Protein AF-A0A945MLS6-F1 (afdb_monomer)

pLDDT: mean 83.52, std 18.0, range [40.84, 98.25]

Radius of gyration: 22.33 Å; Cα contacts (8 Å, |Δi|>4): 215; chains: 1; bounding box: 78×29×57 Å

Nearest PDB structures (foldseek):
  5tz6-assembly1_B  TM=4.891E-01  e=5.215E-01  Moorena producens 3L
  5tz6-assembly1_A  TM=4.825E-01  e=8.038E-01  Moorena producens 3L
  3kg8-assembly1_A  TM=3.748E-01  e=3.829E-01  Lyngbya majuscula
  6yjz-assembly2_C  TM=5.370E-01  e=9.095E-01  Mus musculus
  3kg8-assembly1_B  TM=3.773E-01  e=1.491E+00  Lyngbya majuscula

Sequence (131 aa):
MFKAAWPLLIVALSTAPRCADATGTIDRSRAGERLLQHEVGMMEEWVYPYATVEAYWLPVVNVSAMGRAFGVRPSAIRQFRWGRSLAPRGHFLARTFWYTIWHQSEGNSTLMRRTTLRVGVDGRVIEKFEW

Foldseek 3Di:
DDDDDDDDDPPPPPPDPPPPPPQFDKDCVQFFPFQDVVLVCLLPVPADAFDKDFLVVHDLSNLVSVCVLVVHDSVFWTIKHKHQDPDDPPDPSHQKMKIKTWGADPVGRVDIKIKMFIAHPRRGTHIIGID

Mean predicted aligned error: 10.48 Å

Solvent-accessible surface area (backbone atoms only — not comparable to full-atom values): 7657 Å² total; per-residue (Å²): 137,87,83,85,86,77,86,84,81,79,80,79,79,77,78,68,81,75,82,73,75,77,75,45,58,76,42,58,90,56,44,71,44,68,53,56,65,70,40,54,48,45,56,45,73,87,47,60,75,70,42,78,43,56,40,89,80,48,58,69,69,30,43,44,32,46,15,63,74,70,74,43,65,42,88,38,47,47,33,38,33,36,36,71,47,84,51,56,88,90,43,92,54,36,70,21,37,38,40,36,39,32,26,44,37,93,92,38,78,85,44,73,34,38,41,34,40,32,26,42,83,84,31,28,28,60,39,33,34,43,86

Secondary structure (DSSP, 8-state):
------------------------EEE-TTTT-B--HHHHHHHHHTS-TT--EEGGGS-HHHHHHHHHHHTS-GGGEEEEEEEE--PPTTSTTTT-EEEEEEEEETTEEEEEEEEEEEE-TTSBEEEEEE-

Structure (mmCIF, N/CA/C/O backbone):
data_AF-A0A945MLS6-F1
#
_entry.id   AF-A0A945MLS6-F1
#
loop_
_atom_site.group_PDB
_atom_site.id
_atom_site.type_symbol
_atom_site.label_atom_id
_atom_site.label_alt_id
_atom_site.label_comp_id
_atom_site.label_asym_id
_atom_site.label_entity_id
_atom_site.label_seq_id
_atom_site.pdbx_PDB_ins_code
_atom_site.Cartn_x
_atom_site.Cartn_y
_atom_site.Cartn_z
_atom_site.occupancy
_atom_site.B_iso_or_equiv
_atom_site.auth_seq_id
_atom_site.auth_comp_id
_atom_site.auth_asym_id
_atom_site.auth_atom_id
_atom_site.pdbx_PDB_model_num
ATOM 1 N N . MET A 1 1 ? 64.030 -10.089 42.874 1.00 43.69 1 MET A N 1
ATOM 2 C CA . MET A 1 1 ? 63.434 -9.153 41.892 1.00 43.69 1 MET A CA 1
ATOM 3 C C . MET A 1 1 ? 62.085 -9.708 41.461 1.00 43.69 1 MET A C 1
ATOM 5 O O . MET A 1 1 ? 62.051 -10.734 40.796 1.00 43.69 1 MET A O 1
ATOM 9 N N . PHE A 1 2 ? 60.989 -9.091 41.907 1.00 40.84 2 PHE A N 1
ATOM 10 C CA . PHE A 1 2 ? 59.617 -9.487 41.571 1.00 40.84 2 PHE A CA 1
ATOM 11 C C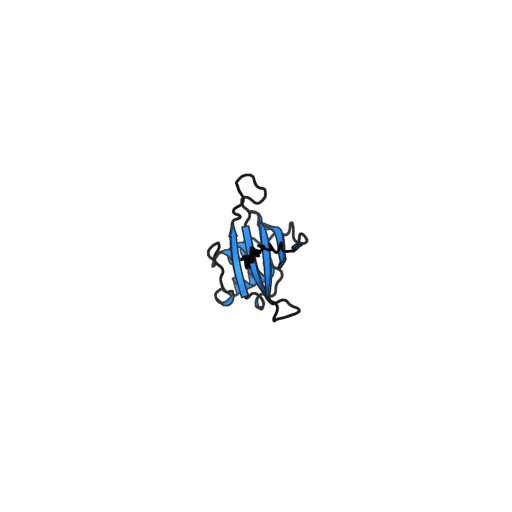 . PHE A 1 2 ? 59.215 -8.871 40.223 1.00 40.84 2 PHE A C 1
ATOM 13 O O . PHE A 1 2 ? 59.310 -7.656 40.061 1.00 40.84 2 PHE A O 1
ATOM 20 N N . LYS A 1 3 ? 58.771 -9.684 39.256 1.00 44.69 3 LYS A N 1
ATOM 21 C CA . LYS A 1 3 ? 58.110 -9.199 38.034 1.00 44.69 3 LYS A CA 1
ATOM 22 C C . LYS A 1 3 ? 56.599 -9.320 38.222 1.00 44.69 3 LYS A C 1
ATOM 24 O O . LYS A 1 3 ? 56.075 -10.422 38.340 1.00 44.69 3 LYS A O 1
ATOM 29 N N . ALA A 1 4 ? 55.942 -8.167 38.300 1.00 48.56 4 ALA A N 1
ATOM 30 C CA . ALA A 1 4 ? 54.503 -8.026 38.446 1.00 48.56 4 ALA A CA 1
ATOM 31 C C . ALA A 1 4 ? 53.774 -8.432 37.156 1.00 48.56 4 ALA A C 1
ATOM 33 O O . ALA A 1 4 ? 54.126 -7.982 36.065 1.00 48.56 4 ALA A O 1
ATOM 34 N N . ALA A 1 5 ? 52.745 -9.260 37.310 1.00 51.94 5 ALA A N 1
ATOM 35 C CA . ALA A 1 5 ? 51.737 -9.526 36.297 1.00 51.94 5 ALA A CA 1
ATOM 36 C C . ALA A 1 5 ? 50.718 -8.376 36.270 1.00 51.94 5 ALA A C 1
ATOM 38 O O . ALA A 1 5 ? 50.274 -7.922 37.322 1.00 51.94 5 ALA A O 1
ATOM 39 N N . TRP A 1 6 ? 50.328 -7.939 35.075 1.00 45.91 6 TRP A N 1
ATOM 40 C CA . TRP A 1 6 ? 49.187 -7.049 34.849 1.00 45.91 6 TRP A CA 1
ATOM 41 C C . TRP A 1 6 ? 48.318 -7.666 33.749 1.00 45.91 6 TRP A C 1
ATOM 43 O O . TRP A 1 6 ? 48.826 -7.865 32.643 1.00 45.91 6 TRP A O 1
ATOM 53 N N . PRO A 1 7 ? 47.037 -7.989 33.998 1.00 53.84 7 PRO A N 1
ATOM 54 C CA . PRO A 1 7 ? 46.131 -8.365 32.928 1.00 53.84 7 PRO A CA 1
ATOM 55 C C . PRO A 1 7 ? 45.573 -7.100 32.263 1.00 53.84 7 PRO A C 1
ATOM 57 O O . PRO A 1 7 ? 44.992 -6.232 32.914 1.00 53.84 7 PRO A O 1
ATOM 60 N N . LEU A 1 8 ? 45.755 -7.004 30.946 1.00 48.38 8 LEU A N 1
ATOM 61 C CA . LEU A 1 8 ? 45.076 -6.037 30.087 1.00 48.38 8 LEU A CA 1
ATOM 62 C C . LEU A 1 8 ? 43.585 -6.387 30.031 1.00 48.38 8 LEU A C 1
ATOM 64 O O . LEU A 1 8 ? 43.187 -7.408 29.472 1.00 48.38 8 LEU A O 1
ATOM 68 N N . LEU A 1 9 ? 42.766 -5.530 30.634 1.00 43.41 9 LEU A N 1
ATOM 69 C CA . LEU A 1 9 ? 41.312 -5.609 30.608 1.00 43.41 9 LEU A CA 1
ATOM 70 C C . LEU A 1 9 ? 40.822 -5.110 29.237 1.00 43.41 9 LEU A C 1
ATOM 72 O O . LEU A 1 9 ? 40.779 -3.907 28.983 1.00 43.41 9 LEU A O 1
ATOM 76 N N . ILE A 1 10 ? 40.491 -6.025 28.324 1.00 55.94 10 ILE A N 1
ATOM 77 C CA . ILE A 1 10 ? 39.856 -5.675 27.047 1.00 55.94 10 ILE A CA 1
ATOM 78 C C . ILE A 1 10 ? 38.378 -5.402 27.332 1.00 55.94 10 ILE A C 1
ATOM 80 O O . ILE A 1 10 ? 37.578 -6.322 27.494 1.00 55.94 10 ILE A O 1
ATOM 84 N N . VAL A 1 11 ? 38.010 -4.123 27.409 1.00 49.03 11 VAL A N 1
ATOM 85 C CA . VAL A 1 11 ? 36.608 -3.696 27.417 1.00 49.03 11 VAL A CA 1
ATOM 86 C C . VAL A 1 11 ? 36.071 -3.867 25.998 1.00 49.03 11 VAL A C 1
ATOM 88 O O . VAL A 1 11 ? 36.290 -3.030 25.124 1.00 49.03 11 VAL A O 1
ATOM 91 N N . ALA A 1 12 ? 35.386 -4.983 25.759 1.00 48.47 12 ALA A N 1
ATOM 92 C CA . ALA A 1 12 ? 34.586 -5.176 24.561 1.00 48.47 12 ALA A CA 1
ATOM 93 C C . ALA A 1 12 ? 33.391 -4.212 24.618 1.00 48.47 12 ALA A C 1
ATOM 95 O O . ALA A 1 12 ? 32.381 -4.479 25.268 1.00 48.47 12 ALA A O 1
ATOM 96 N N . LEU A 1 13 ? 33.518 -3.061 23.956 1.00 47.22 13 LEU A N 1
ATOM 97 C CA . LEU A 1 13 ? 32.389 -2.194 23.637 1.00 47.22 13 LEU A CA 1
ATOM 98 C C . LEU A 1 13 ? 31.465 -2.970 22.696 1.00 47.22 13 LEU A C 1
ATOM 100 O O . LEU A 1 13 ? 31.694 -3.026 21.489 1.00 47.22 13 LEU A O 1
ATOM 104 N N . SER A 1 14 ? 30.435 -3.606 23.256 1.00 48.16 14 SER A N 1
ATOM 105 C CA . SER A 1 14 ? 29.369 -4.206 22.466 1.00 48.16 14 SER A CA 1
ATOM 106 C C . SER A 1 14 ? 28.655 -3.084 21.714 1.00 48.16 14 SER A C 1
ATOM 108 O O . SER A 1 14 ? 27.869 -2.327 22.291 1.00 48.16 14 SER A O 1
ATOM 110 N N . THR A 1 15 ? 28.929 -2.953 20.422 1.00 53.44 15 THR A N 1
ATOM 111 C CA . THR A 1 15 ? 28.110 -2.171 19.502 1.00 53.44 15 THR A CA 1
ATOM 112 C C . THR A 1 15 ? 26.793 -2.914 19.322 1.00 53.44 15 THR A C 1
ATOM 114 O O . THR A 1 15 ? 26.601 -3.681 18.382 1.00 53.44 15 THR A O 1
ATOM 117 N N . ALA A 1 16 ? 25.873 -2.725 20.272 1.00 46.50 16 ALA A N 1
ATOM 118 C CA . ALA A 1 16 ? 24.494 -3.133 20.076 1.00 46.50 16 ALA A CA 1
ATOM 119 C C . ALA A 1 16 ? 24.019 -2.531 18.741 1.00 46.50 16 ALA A C 1
ATOM 121 O O . ALA A 1 16 ? 24.250 -1.336 18.507 1.00 46.50 16 ALA A O 1
ATOM 122 N N . PRO A 1 17 ? 23.403 -3.323 17.848 1.00 42.91 17 PRO A N 1
ATOM 123 C CA . PRO A 1 17 ? 22.852 -2.782 16.625 1.00 42.91 17 PRO A CA 1
ATOM 124 C C . PRO A 1 17 ? 21.781 -1.780 17.044 1.00 42.91 17 PRO A C 1
ATOM 126 O O . PRO A 1 17 ? 20.745 -2.142 17.601 1.00 42.91 17 PRO A O 1
ATOM 129 N N . ARG A 1 18 ? 22.054 -0.491 16.824 1.00 41.16 18 ARG A N 1
ATOM 130 C CA . ARG A 1 18 ? 21.012 0.526 16.840 1.00 41.16 18 ARG A CA 1
ATOM 131 C C . ARG A 1 18 ? 20.019 0.088 15.774 1.00 41.16 18 ARG A C 1
ATOM 133 O O . ARG A 1 18 ? 20.328 0.172 14.588 1.00 41.16 18 ARG A O 1
ATOM 140 N N . CYS A 1 19 ? 18.854 -0.396 16.198 1.00 43.78 19 CYS A N 1
ATOM 141 C CA . CYS A 1 19 ? 17.656 -0.396 15.377 1.00 43.78 19 CYS A CA 1
ATOM 142 C C . CYS A 1 19 ? 17.403 1.066 15.004 1.00 43.78 19 CYS A C 1
ATOM 144 O O . CYS A 1 19 ? 16.729 1.799 15.721 1.00 43.78 19 CYS A O 1
ATOM 146 N N . ALA A 1 20 ? 18.053 1.523 13.937 1.00 41.72 20 ALA A N 1
ATOM 147 C CA . ALA A 1 20 ? 17.704 2.751 13.271 1.00 41.72 20 ALA A CA 1
ATOM 148 C C . ALA A 1 20 ? 16.346 2.476 12.630 1.00 41.72 20 ALA A C 1
ATOM 150 O O . ALA A 1 20 ? 16.25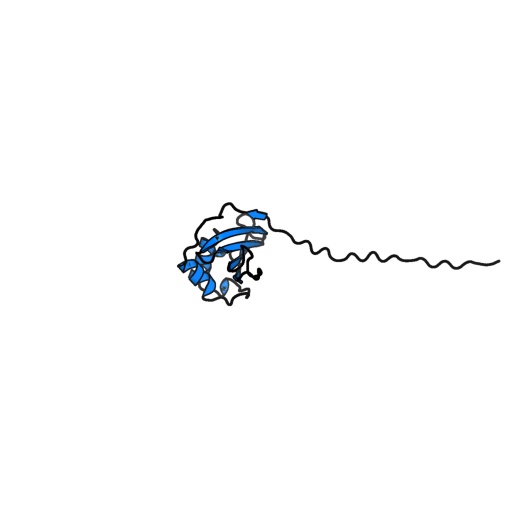7 1.961 11.517 1.00 41.72 20 ALA A O 1
ATOM 151 N N . ASP A 1 21 ? 15.293 2.752 13.395 1.00 43.44 21 ASP A N 1
ATOM 152 C CA . ASP A 1 21 ? 13.981 3.041 12.848 1.00 43.44 21 ASP A CA 1
ATOM 153 C C . ASP A 1 21 ? 14.190 4.203 11.873 1.00 43.44 21 ASP A C 1
ATOM 155 O O . ASP A 1 21 ? 14.305 5.367 12.257 1.00 43.44 21 ASP A O 1
ATOM 159 N N . ALA A 1 22 ? 14.357 3.878 10.593 1.00 46.75 22 ALA A N 1
ATOM 160 C CA . ALA A 1 22 ? 14.251 4.855 9.530 1.00 46.75 22 ALA A CA 1
ATOM 161 C C . ALA A 1 22 ? 12.774 5.258 9.479 1.00 46.75 22 ALA A C 1
ATOM 163 O O . ALA A 1 22 ? 11.971 4.666 8.750 1.00 46.75 22 ALA A O 1
ATOM 164 N N . THR A 1 23 ? 12.398 6.217 10.326 1.00 51.47 23 THR A N 1
ATOM 165 C CA . THR A 1 23 ? 11.091 6.860 10.281 1.00 51.47 23 THR A CA 1
ATOM 166 C C . THR A 1 23 ? 11.006 7.538 8.921 1.00 51.47 23 THR A C 1
ATOM 168 O O . THR A 1 23 ? 11.617 8.582 8.703 1.00 51.47 23 THR A O 1
ATOM 171 N N . GLY A 1 24 ? 10.331 6.885 7.971 1.00 59.25 24 GLY A N 1
ATOM 172 C CA . GLY A 1 24 ? 10.109 7.428 6.634 1.00 59.25 24 GLY A CA 1
ATOM 173 C C . GLY A 1 24 ? 9.480 8.809 6.748 1.00 59.25 24 GLY A C 1
ATOM 174 O O . GLY A 1 24 ? 8.783 9.104 7.726 1.00 59.25 24 GLY A O 1
ATOM 175 N N . THR A 1 25 ? 9.739 9.674 5.774 1.00 73.19 25 THR A N 1
ATOM 176 C CA . THR A 1 25 ? 9.137 11.005 5.779 1.00 73.19 25 THR A CA 1
ATOM 177 C C . THR A 1 25 ? 7.622 10.850 5.674 1.00 73.19 25 THR A C 1
ATOM 179 O O . THR A 1 25 ? 7.102 10.235 4.740 1.00 73.19 25 THR A O 1
ATOM 182 N N . ILE A 1 26 ? 6.907 11.354 6.685 1.00 74.19 26 ILE A N 1
ATOM 183 C CA . ILE A 1 26 ? 5.444 11.357 6.686 1.00 74.19 26 ILE A CA 1
ATOM 184 C C . ILE A 1 26 ? 5.000 12.479 5.763 1.00 74.19 26 ILE A C 1
ATOM 186 O O . ILE A 1 26 ? 5.111 13.658 6.100 1.00 74.19 26 ILE A O 1
ATOM 190 N N . ASP A 1 27 ? 4.479 12.098 4.607 1.00 74.12 27 ASP A N 1
ATOM 191 C CA . ASP A 1 27 ? 3.855 13.008 3.670 1.00 74.12 27 ASP A CA 1
ATOM 192 C C . ASP A 1 27 ? 2.340 13.040 3.920 1.00 74.12 27 ASP A C 1
ATOM 194 O O . ASP A 1 27 ? 1.632 12.033 3.812 1.00 74.12 27 ASP A O 1
ATOM 198 N N . ARG A 1 28 ? 1.837 14.222 4.285 1.00 74.94 28 ARG A N 1
ATOM 199 C CA . ARG A 1 28 ? 0.406 14.483 4.499 1.00 74.94 28 ARG A CA 1
ATOM 200 C C . ARG A 1 28 ? -0.253 15.190 3.317 1.00 74.94 28 ARG A C 1
ATOM 202 O O . ARG A 1 28 ? -1.427 15.529 3.419 1.00 74.94 28 ARG A O 1
ATOM 209 N N . SER A 1 29 ? 0.448 15.383 2.199 1.00 78.81 29 SER A N 1
ATOM 210 C CA . SER A 1 29 ? -0.096 16.018 0.989 1.00 78.81 29 SER A CA 1
ATOM 211 C C . SER A 1 29 ? -1.363 15.333 0.468 1.00 78.81 29 SER A C 1
ATOM 213 O O . SER A 1 29 ? -2.253 15.996 -0.057 1.00 78.81 29 SER A O 1
ATOM 215 N N . ARG A 1 30 ? -1.469 14.013 0.663 1.00 79.81 30 ARG A N 1
ATOM 216 C CA . ARG A 1 30 ? -2.617 13.191 0.251 1.00 79.81 30 ARG A CA 1
ATOM 217 C C . ARG A 1 30 ? -3.612 12.904 1.373 1.00 79.81 30 ARG A C 1
ATOM 219 O O . ARG A 1 30 ? -4.573 12.166 1.167 1.00 79.81 30 ARG A O 1
ATOM 226 N N . ALA A 1 31 ? -3.396 13.443 2.573 1.00 79.31 31 ALA A N 1
ATOM 227 C CA . ALA A 1 31 ? -4.314 13.226 3.682 1.00 79.31 31 ALA A CA 1
ATOM 228 C C . ALA A 1 31 ? -5.703 13.782 3.324 1.00 79.31 31 ALA A C 1
ATOM 230 O O . ALA A 1 31 ? -5.848 14.944 2.955 1.00 79.31 31 ALA A O 1
ATOM 231 N N . GLY A 1 32 ? -6.734 12.944 3.434 1.00 80.81 32 GLY A N 1
ATOM 232 C CA . GLY A 1 32 ? -8.104 13.292 3.051 1.00 80.81 32 GLY A CA 1
ATOM 233 C C . GLY A 1 32 ? -8.514 12.867 1.640 1.00 80.81 32 GLY A C 1
ATOM 234 O O . GLY A 1 32 ? -9.716 12.840 1.370 1.00 80.81 32 GLY A O 1
ATOM 235 N N . GLU A 1 33 ? -7.573 12.475 0.777 1.00 90.12 33 GLU A N 1
ATOM 236 C CA . GLU A 1 33 ? -7.897 11.875 -0.519 1.00 90.12 33 GLU A CA 1
ATOM 237 C C . GLU A 1 33 ? -8.653 10.559 -0.316 1.00 90.12 33 GLU A C 1
ATOM 239 O O . GLU A 1 33 ? -8.367 9.802 0.613 1.00 90.12 33 GLU A O 1
ATOM 244 N N . ARG A 1 34 ? -9.632 10.273 -1.174 1.00 91.25 34 ARG A N 1
ATOM 245 C CA . ARG A 1 34 ? -10.417 9.044 -1.094 1.00 91.25 34 ARG A CA 1
ATOM 246 C C . ARG A 1 34 ? -10.020 8.096 -2.214 1.00 91.25 34 ARG A C 1
ATOM 248 O O . ARG A 1 34 ? -10.257 8.396 -3.379 1.00 91.25 34 ARG A O 1
ATOM 255 N N . LEU A 1 35 ? -9.475 6.941 -1.841 1.00 91.62 35 LEU A N 1
ATOM 256 C CA . LEU A 1 35 ? -9.269 5.847 -2.780 1.00 91.62 35 LEU A CA 1
ATOM 257 C C . LEU A 1 35 ? -10.627 5.316 -3.238 1.00 91.62 35 LEU A C 1
ATOM 259 O O . LEU A 1 35 ? -11.576 5.223 -2.448 1.00 91.62 35 LEU A O 1
ATOM 263 N N . LEU A 1 36 ? -10.729 4.953 -4.513 1.00 90.00 36 LEU A N 1
ATOM 264 C CA . LEU A 1 36 ? -11.959 4.381 -5.037 1.00 90.00 36 LEU A CA 1
ATOM 265 C C . LEU A 1 36 ? -12.130 2.977 -4.447 1.00 90.00 36 LEU A C 1
ATOM 267 O O . LEU A 1 36 ? -11.219 2.154 -4.499 1.00 90.00 36 LEU A O 1
ATOM 271 N N . GLN A 1 37 ? -13.305 2.675 -3.886 1.00 88.00 37 GLN A N 1
ATOM 272 C CA . GLN A 1 37 ? -13.514 1.391 -3.201 1.00 88.00 37 GLN A CA 1
ATOM 273 C C . GLN A 1 37 ? -13.288 0.179 -4.108 1.00 88.00 37 GLN A C 1
ATOM 275 O O . GLN A 1 37 ? -12.784 -0.839 -3.646 1.00 88.00 37 GLN A O 1
ATOM 280 N N . HIS A 1 38 ? -13.615 0.295 -5.396 1.00 88.62 38 HIS A N 1
ATOM 281 C CA . HIS A 1 38 ? -13.352 -0.780 -6.348 1.00 88.62 38 HIS A CA 1
ATOM 282 C C . HIS A 1 38 ? -11.846 -1.023 -6.542 1.00 88.62 38 HIS A C 1
ATOM 284 O O . HIS A 1 38 ? -11.442 -2.163 -6.725 1.00 88.62 38 HIS A O 1
ATOM 290 N N . GLU A 1 39 ? -11.004 0.012 -6.455 1.00 87.69 39 GLU A N 1
ATOM 291 C CA . GLU A 1 39 ? -9.545 -0.130 -6.549 1.00 87.69 39 GLU A CA 1
ATOM 292 C C . GLU A 1 39 ? -8.975 -0.782 -5.299 1.00 87.69 39 GLU A C 1
ATOM 294 O O . GLU A 1 39 ? -8.117 -1.650 -5.404 1.00 87.69 39 GLU A O 1
ATOM 299 N N . VAL A 1 40 ? -9.489 -0.406 -4.125 1.00 91.94 40 VAL A N 1
ATOM 300 C CA . VAL A 1 40 ? -9.147 -1.071 -2.863 1.00 91.94 40 VAL A CA 1
ATOM 301 C C . VAL A 1 40 ? -9.508 -2.553 -2.932 1.00 91.94 40 VAL A C 1
ATOM 303 O O . VAL A 1 40 ? -8.659 -3.394 -2.651 1.00 91.94 40 VAL A O 1
ATOM 306 N N . GLY A 1 41 ? -10.715 -2.878 -3.405 1.00 92.12 41 GLY A N 1
ATOM 307 C CA . GLY A 1 41 ? -11.137 -4.262 -3.621 1.00 92.12 41 GLY A CA 1
ATOM 308 C C . GLY A 1 41 ? -10.192 -5.022 -4.554 1.00 92.12 41 GLY A C 1
ATOM 309 O O . GLY A 1 41 ? -9.733 -6.104 -4.203 1.00 92.12 41 GLY A O 1
ATOM 310 N N . MET A 1 42 ? -9.818 -4.428 -5.693 1.00 93.44 42 MET A N 1
ATOM 311 C CA . MET A 1 42 ? -8.849 -5.033 -6.617 1.00 93.44 42 MET A CA 1
ATOM 312 C C . MET A 1 42 ? -7.472 -5.229 -5.970 1.00 93.44 42 MET A C 1
ATOM 314 O O . MET A 1 42 ? -6.825 -6.248 -6.189 1.00 93.44 42 MET A O 1
ATOM 318 N N . MET A 1 43 ? -6.985 -4.282 -5.169 1.00 93.69 43 MET A N 1
ATOM 319 C CA . MET A 1 43 ? -5.691 -4.434 -4.497 1.00 93.69 43 MET A CA 1
ATOM 320 C C . MET A 1 43 ? -5.684 -5.591 -3.483 1.00 93.69 43 MET A C 1
ATOM 322 O O . MET A 1 43 ? -4.645 -6.217 -3.289 1.00 93.69 43 MET A O 1
ATOM 326 N N . GLU A 1 44 ? -6.821 -5.891 -2.855 1.00 94.69 44 GLU A N 1
ATOM 327 C CA . GLU A 1 44 ? -6.936 -6.922 -1.816 1.00 94.69 44 GLU A CA 1
ATOM 328 C C . GLU A 1 44 ? -7.283 -8.316 -2.362 1.00 94.69 44 GLU A C 1
ATOM 330 O O . GLU A 1 44 ? -6.849 -9.312 -1.790 1.00 94.69 44 GLU A O 1
ATOM 335 N N . GLU A 1 45 ? -8.029 -8.401 -3.468 1.00 93.62 45 GLU A N 1
ATOM 336 C CA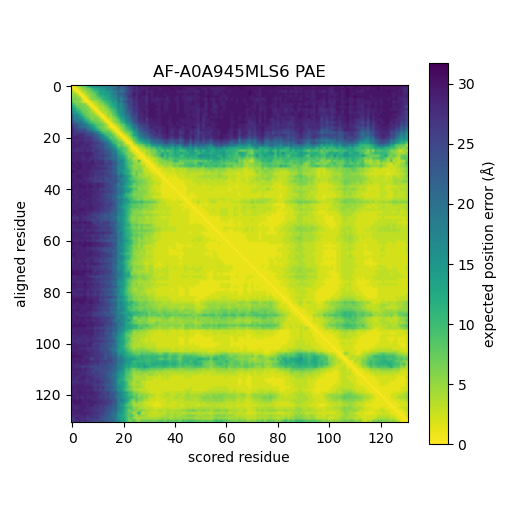 . GLU A 1 45 ? -8.656 -9.634 -3.978 1.00 93.62 45 GLU A CA 1
ATOM 337 C C . GLU A 1 45 ? -7.685 -10.814 -4.166 1.00 93.62 45 GLU A C 1
ATOM 339 O O . GLU A 1 45 ? -8.012 -11.948 -3.820 1.00 93.62 45 GLU A O 1
ATOM 344 N N . TRP A 1 46 ? -6.479 -10.554 -4.677 1.00 90.88 46 TRP A N 1
ATOM 345 C CA . TRP A 1 46 ? -5.502 -11.594 -5.042 1.00 90.88 46 TRP A CA 1
ATOM 346 C C . TRP A 1 46 ? -4.340 -11.723 -4.059 1.00 90.88 46 TRP A C 1
ATOM 348 O O . TRP A 1 46 ? -3.389 -12.466 -4.304 1.00 90.88 46 TRP A O 1
ATOM 358 N N . VAL A 1 47 ? -4.378 -10.977 -2.956 1.00 94.81 47 VAL A N 1
ATOM 359 C CA . VAL A 1 47 ? -3.237 -10.846 -2.052 1.00 94.81 47 VAL A CA 1
ATOM 360 C C . VAL A 1 47 ? -3.693 -11.160 -0.645 1.00 94.81 47 VAL A C 1
ATOM 362 O O . VAL A 1 47 ? -4.503 -10.440 -0.069 1.00 94.81 47 VAL A O 1
ATOM 365 N N . TYR A 1 48 ? -3.144 -12.219 -0.054 1.00 95.12 48 TYR A N 1
ATOM 366 C CA . TYR A 1 48 ? -3.426 -12.509 1.345 1.00 95.12 48 TYR A CA 1
ATOM 367 C C . TYR A 1 48 ? -2.937 -11.359 2.239 1.00 95.12 48 TYR A C 1
ATOM 369 O O . TYR A 1 48 ? -1.822 -10.861 2.041 1.00 95.12 48 TYR A O 1
ATOM 377 N N . PRO A 1 49 ? -3.725 -10.948 3.250 1.00 95.00 49 PRO A N 1
ATOM 378 C CA . PRO A 1 49 ? -3.290 -9.929 4.189 1.00 95.00 49 PRO A CA 1
ATOM 379 C C . PRO A 1 49 ? -1.937 -10.312 4.796 1.00 95.00 49 PRO A C 1
ATOM 381 O O . PRO A 1 49 ? -1.711 -11.462 5.169 1.00 95.00 49 PRO A O 1
ATOM 384 N N . TYR A 1 50 ? -1.051 -9.332 4.926 1.00 95.94 50 TYR A N 1
ATOM 385 C CA . TYR A 1 50 ? 0.311 -9.441 5.450 1.00 95.94 50 TYR A CA 1
ATOM 386 C C . TYR A 1 50 ? 1.311 -10.204 4.572 1.00 95.94 50 TYR A C 1
ATOM 388 O O . TYR A 1 50 ? 2.495 -10.191 4.924 1.00 95.94 50 TYR A O 1
ATOM 396 N N . ALA A 1 51 ? 0.906 -10.782 3.438 1.00 96.31 51 ALA A N 1
ATOM 397 C CA . ALA A 1 51 ? 1.815 -11.415 2.486 1.00 96.31 51 ALA A CA 1
ATOM 398 C C . ALA A 1 51 ? 2.429 -10.383 1.529 1.00 96.31 51 ALA A C 1
ATOM 400 O O . ALA A 1 51 ? 1.729 -9.518 1.001 1.00 96.31 51 ALA A O 1
ATOM 401 N N . THR A 1 52 ? 3.741 -10.478 1.303 1.00 97.62 52 THR A N 1
ATOM 402 C CA . THR A 1 52 ? 4.409 -9.745 0.221 1.00 97.62 52 THR A CA 1
ATOM 403 C C . THR A 1 52 ? 4.333 -10.585 -1.043 1.00 97.62 52 THR A C 1
ATOM 405 O O . THR A 1 52 ? 4.738 -11.746 -1.031 1.00 97.62 52 THR A O 1
ATOM 408 N N . VAL A 1 53 ? 3.838 -9.997 -2.124 1.00 97.38 53 VAL A N 1
ATOM 409 C CA . VAL A 1 53 ? 3.728 -10.644 -3.433 1.00 97.38 53 VAL A CA 1
ATOM 410 C C . VAL A 1 53 ? 4.505 -9.853 -4.475 1.00 97.38 53 VAL A C 1
ATOM 412 O O . VAL A 1 53 ? 4.536 -8.622 -4.437 1.00 97.38 53 VAL A O 1
ATOM 415 N N . GLU A 1 54 ? 5.125 -10.558 -5.418 1.00 97.88 54 GLU A N 1
ATOM 416 C CA . GLU A 1 54 ? 5.703 -9.920 -6.600 1.00 97.88 54 GLU A CA 1
ATOM 417 C C . GLU A 1 54 ? 4.578 -9.507 -7.554 1.00 97.88 54 GLU A C 1
ATOM 419 O O . GLU A 1 54 ? 3.685 -10.295 -7.868 1.00 97.88 54 GLU A O 1
ATOM 424 N N . ALA A 1 55 ? 4.634 -8.274 -8.046 1.00 96.38 55 ALA A N 1
ATOM 425 C CA . ALA A 1 55 ? 3.598 -7.668 -8.874 1.00 96.38 55 ALA A CA 1
ATOM 426 C C . ALA A 1 55 ? 3.392 -8.402 -10.207 1.00 96.38 55 ALA A C 1
ATOM 42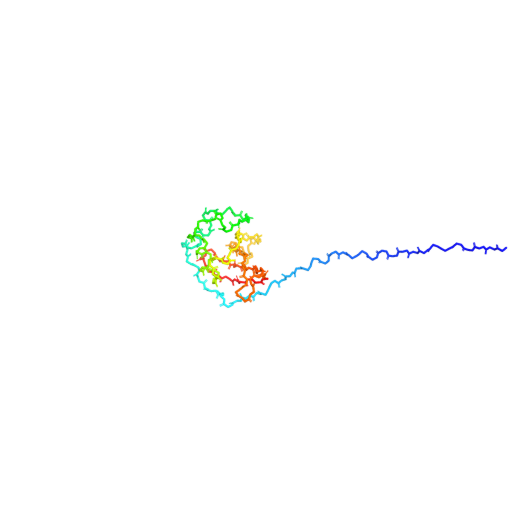8 O O . ALA A 1 55 ? 2.299 -8.352 -10.759 1.00 96.38 55 ALA A O 1
ATOM 429 N N . TYR A 1 56 ? 4.405 -9.119 -10.710 1.00 95.94 56 TYR A N 1
ATOM 430 C CA . TYR A 1 56 ? 4.280 -9.890 -11.951 1.00 95.94 56 TYR A CA 1
ATOM 431 C C . TYR A 1 56 ? 3.355 -11.111 -11.826 1.00 95.94 56 TYR A C 1
ATOM 433 O O . TYR A 1 56 ? 2.895 -11.615 -12.847 1.00 95.94 56 TYR A O 1
ATOM 441 N N . TRP A 1 57 ? 3.068 -11.582 -10.605 1.00 96.44 57 TRP A N 1
ATOM 442 C CA . TRP A 1 57 ? 2.079 -12.641 -10.367 1.00 96.44 57 TRP A CA 1
ATOM 443 C C . TRP A 1 57 ? 0.642 -12.123 -10.350 1.00 96.44 57 TRP A C 1
ATOM 445 O O . TRP A 1 57 ? -0.295 -12.919 -10.346 1.00 96.44 57 TRP A O 1
ATOM 455 N N . LEU A 1 58 ? 0.453 -10.804 -10.291 1.00 96.25 58 LEU A N 1
ATOM 456 C CA . LEU A 1 58 ? -0.861 -10.198 -10.158 1.00 96.25 58 LEU A CA 1
ATOM 457 C C . LEU A 1 58 ? -1.453 -9.865 -11.528 1.00 96.25 58 LEU A C 1
ATOM 459 O O . LEU A 1 58 ? -0.717 -9.501 -12.450 1.00 96.25 58 LEU A O 1
ATOM 463 N N . PRO A 1 59 ? -2.788 -9.917 -11.676 1.00 96.69 59 PRO A N 1
ATOM 464 C CA . PRO A 1 59 ? -3.414 -9.479 -12.910 1.00 96.69 59 PRO A CA 1
ATOM 465 C C . PRO A 1 59 ? -3.122 -7.997 -13.177 1.00 96.69 59 PRO A C 1
ATOM 467 O O . PRO A 1 59 ? -3.052 -7.166 -12.265 1.00 96.69 59 PRO A O 1
ATOM 470 N N . VAL A 1 60 ? -2.999 -7.645 -14.459 1.00 95.62 60 VAL A N 1
ATOM 471 C CA . VAL A 1 60 ? -2.647 -6.283 -14.903 1.00 95.62 60 VAL A CA 1
ATOM 472 C C . VAL A 1 60 ? -3.609 -5.230 -14.344 1.00 95.62 60 VAL A C 1
ATOM 474 O O . VAL A 1 60 ? -3.188 -4.119 -14.018 1.00 95.62 60 VAL A O 1
ATOM 477 N N . VAL A 1 61 ? -4.893 -5.569 -14.187 1.00 95.06 61 VAL A N 1
ATOM 478 C CA . VAL A 1 61 ? -5.911 -4.661 -13.636 1.00 95.06 61 VAL A CA 1
ATOM 479 C C . VAL A 1 61 ? -5.636 -4.302 -12.171 1.00 95.06 61 VAL A C 1
ATOM 481 O O . VAL A 1 61 ? -5.795 -3.141 -11.796 1.00 95.06 61 VAL A O 1
ATOM 484 N N . ASN A 1 62 ? -5.115 -5.239 -11.376 1.00 96.62 62 ASN A N 1
ATOM 485 C CA . ASN A 1 62 ? -4.756 -5.039 -9.971 1.00 96.62 62 ASN A CA 1
ATOM 486 C C . ASN A 1 62 ? -3.510 -4.160 -9.857 1.00 96.62 62 ASN A C 1
ATOM 488 O O . ASN A 1 62 ? -3.520 -3.175 -9.124 1.00 96.62 62 ASN A O 1
ATOM 492 N N . VAL A 1 63 ? -2.468 -4.443 -10.648 1.00 97.06 63 VAL A N 1
ATOM 493 C CA . VAL A 1 63 ? -1.259 -3.598 -10.699 1.00 97.06 63 VAL A CA 1
ATOM 494 C C . VAL A 1 63 ? -1.597 -2.187 -11.200 1.00 97.06 63 VAL A C 1
ATOM 496 O O . VAL A 1 63 ? -1.051 -1.198 -10.714 1.00 97.06 63 VAL A O 1
ATOM 499 N N . SER A 1 64 ? -2.553 -2.061 -12.123 1.00 96.38 64 SER A N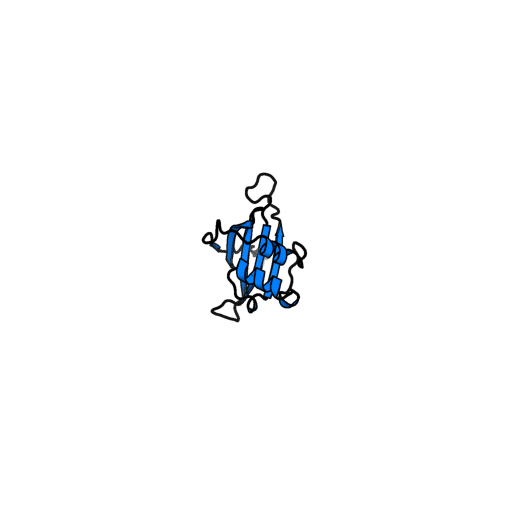 1
ATOM 500 C CA . SER A 1 64 ? -3.045 -0.756 -12.583 1.00 96.38 64 SER A CA 1
ATOM 501 C C . SER A 1 64 ? -3.799 0.000 -11.488 1.00 96.38 64 SER A C 1
ATOM 503 O O . SER A 1 64 ? -3.611 1.209 -11.351 1.00 96.38 64 SER A O 1
ATOM 505 N N . ALA A 1 65 ? -4.620 -0.693 -10.692 1.00 95.38 65 ALA A N 1
ATOM 506 C CA . ALA A 1 65 ? -5.283 -0.110 -9.528 1.00 95.38 65 ALA A CA 1
ATOM 507 C C . ALA A 1 65 ? -4.263 0.374 -8.488 1.00 95.38 65 ALA A C 1
ATOM 509 O O . ALA A 1 65 ? -4.381 1.496 -8.002 1.00 95.38 65 ALA A O 1
ATOM 510 N N . MET A 1 66 ? -3.207 -0.406 -8.230 1.00 96.69 66 MET A N 1
ATOM 511 C CA . MET A 1 66 ? -2.091 0.023 -7.379 1.00 96.69 66 MET A CA 1
ATOM 512 C C . MET A 1 66 ? -1.416 1.275 -7.944 1.00 96.69 66 MET A C 1
ATOM 514 O O . MET A 1 66 ? -1.199 2.240 -7.220 1.00 96.69 66 MET A O 1
ATOM 518 N N . GLY A 1 67 ? -1.131 1.310 -9.247 1.00 95.69 67 GLY A N 1
ATOM 519 C CA . GLY A 1 67 ? -0.516 2.479 -9.874 1.00 95.69 67 GLY A CA 1
ATOM 520 C C . GLY A 1 67 ? -1.328 3.760 -9.674 1.00 95.69 67 GLY A C 1
ATOM 521 O O . GLY A 1 67 ? -0.773 4.788 -9.290 1.00 95.69 67 GLY A O 1
ATOM 522 N N . ARG A 1 68 ? -2.654 3.691 -9.836 1.00 94.31 68 ARG A N 1
ATOM 523 C CA . ARG A 1 68 ? -3.547 4.834 -9.582 1.00 94.31 68 ARG A CA 1
ATOM 524 C C . ARG A 1 68 ? -3.611 5.200 -8.102 1.00 94.31 68 ARG A C 1
ATOM 526 O O . ARG A 1 68 ? -3.411 6.363 -7.766 1.00 94.31 68 ARG A O 1
ATOM 533 N N . ALA A 1 69 ? -3.789 4.217 -7.220 1.00 94.38 69 ALA A N 1
ATOM 534 C CA . ALA A 1 69 ? -3.857 4.449 -5.781 1.00 94.38 69 ALA A CA 1
ATOM 535 C C . ALA A 1 69 ? -2.582 5.116 -5.243 1.00 94.38 69 ALA A C 1
ATOM 537 O O . ALA A 1 69 ? -2.664 6.002 -4.394 1.00 94.38 69 ALA A O 1
ATOM 538 N N . PHE A 1 70 ? -1.406 4.741 -5.750 1.00 93.44 70 PHE A N 1
ATOM 539 C CA . PHE A 1 70 ? -0.115 5.262 -5.293 1.00 93.44 70 PHE A CA 1
ATOM 540 C C . PHE A 1 70 ? 0.424 6.442 -6.112 1.00 93.44 70 PHE A C 1
ATOM 542 O O . PHE A 1 70 ? 1.370 7.086 -5.662 1.00 93.44 70 PHE A O 1
ATOM 549 N N . GLY A 1 71 ? -0.172 6.757 -7.265 1.00 92.06 71 GLY A N 1
ATOM 550 C CA . GLY A 1 71 ? 0.353 7.769 -8.185 1.00 92.06 71 GLY A CA 1
ATOM 551 C C . GLY A 1 71 ? 1.682 7.351 -8.820 1.00 92.06 71 GLY A C 1
ATOM 552 O O . GLY A 1 71 ? 2.556 8.184 -9.027 1.00 92.06 71 GLY A O 1
ATOM 553 N N . VAL A 1 72 ? 1.855 6.054 -9.081 1.00 93.38 72 VAL A N 1
ATOM 554 C CA . VAL A 1 72 ? 3.085 5.462 -9.623 1.00 93.38 72 VAL A CA 1
ATOM 555 C C . VAL A 1 72 ? 2.760 4.721 -10.914 1.00 93.38 72 VAL A C 1
ATOM 557 O O . VAL A 1 72 ? 1.703 4.104 -11.049 1.00 93.38 72 VAL A O 1
ATOM 560 N N . ARG A 1 73 ? 3.679 4.734 -11.884 1.00 94.88 73 ARG A N 1
ATOM 561 C CA . ARG A 1 73 ? 3.512 3.950 -13.113 1.00 94.88 73 ARG A CA 1
ATOM 562 C C . ARG A 1 73 ? 3.366 2.453 -12.781 1.00 94.88 73 ARG A C 1
ATOM 564 O O . ARG A 1 73 ? 4.266 1.907 -12.143 1.00 94.88 73 ARG A O 1
ATOM 571 N N . PRO A 1 74 ? 2.328 1.749 -13.275 1.00 95.88 74 PRO A N 1
ATOM 572 C CA . PRO A 1 74 ? 2.114 0.333 -12.957 1.00 95.88 74 PRO A CA 1
ATOM 573 C C . PRO A 1 74 ? 3.330 -0.557 -13.254 1.00 95.88 74 PRO A C 1
ATOM 575 O O . PRO A 1 74 ? 3.684 -1.416 -12.456 1.00 95.88 74 PRO A O 1
ATOM 578 N N . SER A 1 75 ? 4.038 -0.298 -14.359 1.00 95.00 75 SER A N 1
ATOM 579 C CA . SER A 1 75 ? 5.233 -1.056 -14.758 1.00 95.00 75 SER A CA 1
ATOM 580 C C . SER A 1 75 ? 6.444 -0.870 -13.835 1.00 95.00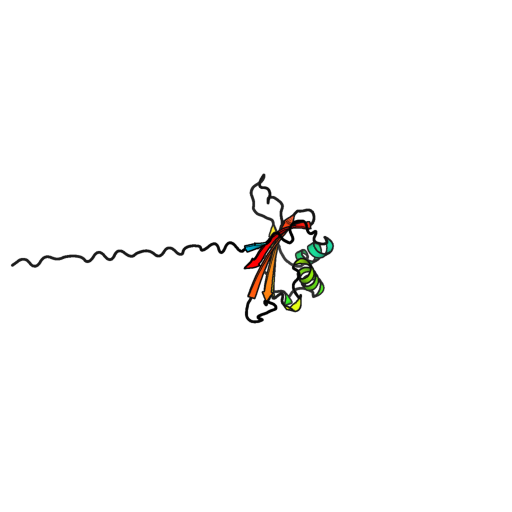 75 SER A C 1
ATOM 582 O O . SER A 1 75 ? 7.405 -1.633 -13.931 1.00 95.00 75 SER A O 1
ATOM 584 N N . ALA A 1 76 ? 6.442 0.166 -12.991 1.00 95.94 76 ALA A N 1
ATOM 585 C CA . ALA A 1 76 ? 7.503 0.411 -12.020 1.00 95.94 76 ALA A CA 1
ATOM 586 C C . ALA A 1 76 ? 7.297 -0.391 -10.728 1.00 95.94 76 ALA A C 1
ATOM 588 O O . ALA A 1 76 ? 8.256 -0.557 -9.976 1.00 95.94 76 ALA A O 1
ATOM 589 N N . ILE A 1 77 ? 6.079 -0.884 -10.473 1.00 97.25 77 ILE A N 1
ATOM 590 C CA . ILE A 1 77 ? 5.729 -1.636 -9.267 1.00 97.25 77 ILE A CA 1
ATOM 591 C C . ILE A 1 77 ? 6.334 -3.037 -9.358 1.00 97.25 77 ILE A C 1
ATOM 593 O O . ILE A 1 77 ? 6.172 -3.745 -10.352 1.00 97.25 77 ILE A O 1
ATOM 597 N N . A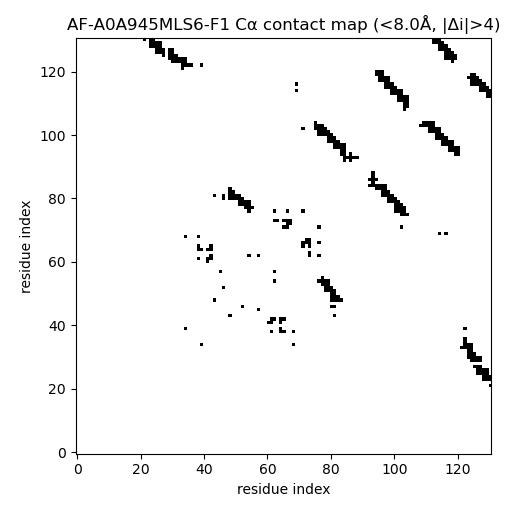RG A 1 78 ? 7.058 -3.429 -8.311 1.00 97.44 78 ARG A N 1
ATOM 598 C CA . ARG A 1 78 ? 7.751 -4.718 -8.208 1.00 97.44 78 ARG A CA 1
ATOM 599 C C . ARG A 1 78 ? 7.122 -5.618 -7.175 1.00 97.44 78 ARG A C 1
ATOM 601 O O . ARG A 1 78 ? 6.875 -6.775 -7.470 1.00 97.44 78 ARG A O 1
ATOM 608 N N . GLN A 1 79 ? 6.807 -5.076 -6.008 1.00 98.19 79 GLN A N 1
ATOM 609 C CA . GLN A 1 79 ? 6.182 -5.836 -4.936 1.00 98.19 79 GLN A CA 1
ATOM 610 C C . GLN A 1 79 ? 5.012 -5.064 -4.358 1.00 98.19 79 GLN A C 1
ATOM 612 O O . GLN A 1 79 ? 4.995 -3.830 -4.368 1.00 98.19 79 GLN A O 1
ATOM 617 N N . PHE A 1 80 ? 4.064 -5.809 -3.811 1.00 98.25 80 PHE A N 1
ATOM 618 C CA . PHE A 1 80 ? 2.921 -5.271 -3.105 1.00 98.25 80 PHE A CA 1
ATOM 619 C C . PHE A 1 80 ? 2.655 -6.070 -1.832 1.00 98.25 80 PHE A C 1
ATOM 621 O O . PHE A 1 80 ? 2.887 -7.277 -1.762 1.00 98.25 80 PHE A O 1
ATOM 628 N N . ARG A 1 81 ? 2.180 -5.371 -0.806 1.00 97.88 81 ARG A N 1
ATOM 629 C CA . ARG A 1 81 ? 1.763 -5.939 0.470 1.00 97.88 81 ARG A CA 1
ATOM 630 C C . ARG A 1 81 ? 0.667 -5.069 1.057 1.00 97.88 81 ARG A C 1
ATOM 632 O O . ARG A 1 81 ? 0.715 -3.851 0.931 1.00 97.88 81 ARG A O 1
ATOM 639 N N . TRP A 1 82 ? -0.264 -5.666 1.784 1.00 97.50 82 TRP A N 1
ATOM 640 C CA . TRP A 1 82 ? -1.229 -4.905 2.571 1.00 97.50 82 TRP A CA 1
ATOM 641 C C . TRP A 1 82 ? -1.513 -5.576 3.907 1.00 97.50 82 TRP A C 1
ATOM 643 O O . TRP A 1 82 ? -1.117 -6.718 4.135 1.00 97.50 82 TRP A O 1
ATOM 653 N N . GLY A 1 83 ? -2.198 -4.879 4.804 1.00 96.88 83 GLY A N 1
ATOM 654 C CA . GLY A 1 83 ? -2.663 -5.465 6.051 1.00 96.88 83 GLY A CA 1
ATOM 655 C C . GLY A 1 83 ? -3.506 -4.514 6.883 1.00 96.88 83 GLY A C 1
ATOM 656 O O . GLY A 1 83 ? -3.696 -3.343 6.559 1.00 96.88 83 GLY A O 1
ATOM 657 N N . ARG A 1 84 ? -4.013 -5.027 8.005 1.00 94.94 84 ARG A N 1
ATOM 658 C CA . ARG A 1 84 ? -4.752 -4.229 8.990 1.00 94.94 84 ARG A CA 1
ATOM 659 C C . ARG A 1 84 ? -3.796 -3.684 10.041 1.00 94.94 84 ARG A C 1
ATOM 661 O O . ARG A 1 84 ? -2.801 -4.327 10.387 1.00 94.94 84 ARG A O 1
ATOM 668 N N . SER A 1 85 ? -4.105 -2.500 10.549 1.00 91.88 85 SER A N 1
ATOM 669 C CA . SER A 1 85 ? -3.427 -1.903 11.692 1.00 91.88 85 SER A CA 1
ATOM 670 C C . SER A 1 85 ? -3.572 -2.787 12.927 1.00 91.88 85 SER A C 1
ATOM 672 O O . SER A 1 85 ? -4.669 -3.244 13.247 1.00 91.88 85 SER A O 1
ATOM 674 N N . LEU A 1 86 ? -2.454 -2.994 13.620 1.00 90.44 86 LEU A N 1
ATOM 675 C CA . LEU A 1 86 ? -2.379 -3.729 14.884 1.00 90.44 86 LEU A CA 1
ATOM 676 C C . LEU A 1 86 ? -2.456 -2.794 16.102 1.00 90.44 86 LEU A C 1
ATOM 678 O O . LEU A 1 86 ? -2.152 -3.209 17.217 1.00 90.44 86 LEU A O 1
ATOM 682 N N . ALA A 1 87 ? -2.830 -1.526 15.901 1.00 89.75 87 ALA A N 1
ATOM 683 C CA . ALA A 1 87 ? -2.965 -0.574 16.996 1.00 89.75 87 ALA A CA 1
ATOM 684 C C . ALA A 1 87 ? -4.033 -1.045 18.008 1.00 89.75 87 ALA A C 1
ATOM 686 O O . ALA A 1 87 ? -5.065 -1.593 17.598 1.00 89.75 87 ALA A O 1
ATOM 687 N N . PRO A 1 88 ? -3.817 -0.824 19.318 1.00 90.69 88 PRO A N 1
ATOM 688 C CA . PRO A 1 88 ? -4.751 -1.259 20.348 1.00 90.69 88 PRO A CA 1
ATOM 689 C C . PRO A 1 88 ? -6.110 -0.568 20.198 1.00 90.69 88 PRO A C 1
ATOM 691 O O . PRO A 1 88 ? -6.227 0.519 19.626 1.00 90.69 88 PRO A O 1
ATOM 694 N N . ARG A 1 89 ? -7.160 -1.196 20.741 1.00 88.94 89 ARG A N 1
ATOM 695 C CA . ARG A 1 89 ? -8.507 -0.606 20.762 1.00 88.94 89 ARG A CA 1
ATOM 696 C C . ARG A 1 89 ? -8.466 0.767 21.444 1.00 88.94 89 ARG A C 1
ATOM 698 O O . ARG A 1 89 ? -7.823 0.924 22.473 1.00 88.94 89 ARG A O 1
ATOM 705 N N . GLY A 1 90 ? -9.157 1.745 20.860 1.00 86.31 90 GLY A N 1
ATOM 706 C CA . GLY A 1 90 ? -9.163 3.137 21.329 1.00 86.31 90 GLY A CA 1
ATOM 707 C C . GLY A 1 90 ? -8.083 4.026 20.701 1.00 86.31 90 GLY A C 1
ATOM 708 O O . GLY A 1 90 ? -8.191 5.244 20.784 1.00 86.31 90 GLY A O 1
ATOM 709 N N . HIS A 1 91 ? -7.085 3.458 20.017 1.00 89.94 91 HIS A N 1
ATOM 710 C CA . HIS A 1 91 ? -6.113 4.245 19.258 1.00 89.94 91 HIS A CA 1
ATOM 711 C C . HIS A 1 91 ? -6.733 4.798 17.962 1.00 89.94 91 HIS A C 1
ATOM 713 O O . HIS A 1 91 ? -7.511 4.105 17.308 1.00 89.94 91 HIS A O 1
ATOM 719 N N . PHE A 1 92 ? -6.348 6.003 17.527 1.00 84.00 92 PHE A N 1
ATOM 720 C CA . PHE A 1 92 ? -6.911 6.634 16.317 1.00 84.00 92 PHE A CA 1
ATOM 721 C C . PHE A 1 92 ? -6.629 5.850 15.020 1.00 84.00 92 PHE A C 1
ATOM 723 O O . PHE A 1 92 ? -7.379 5.937 14.055 1.00 84.00 92 PHE A O 1
ATOM 730 N N . LEU A 1 93 ? -5.563 5.041 15.014 1.00 86.31 93 LEU A N 1
ATOM 731 C CA . LEU A 1 93 ? -5.230 4.116 13.921 1.00 86.31 93 LEU A CA 1
ATOM 732 C C . LEU A 1 93 ? -5.858 2.726 14.069 1.00 86.31 93 LEU A C 1
ATOM 734 O O . LEU A 1 93 ? -5.636 1.869 13.206 1.00 86.31 93 LEU A O 1
ATOM 738 N N . ALA A 1 94 ? -6.589 2.452 15.150 1.00 83.75 94 ALA A N 1
ATOM 739 C CA . ALA A 1 94 ? -7.317 1.200 15.280 1.00 83.75 94 ALA A CA 1
ATOM 740 C C . ALA A 1 94 ? -8.347 1.132 14.146 1.00 83.75 94 ALA A C 1
ATOM 742 O O . ALA A 1 94 ? -9.091 2.083 13.927 1.00 83.75 94 ALA A O 1
ATOM 743 N N . ARG A 1 95 ? -8.401 0.001 13.429 1.00 87.81 95 ARG A N 1
ATOM 744 C CA . ARG A 1 95 ? -9.274 -0.214 12.251 1.00 87.81 95 ARG A CA 1
ATOM 745 C C . ARG A 1 95 ? -8.840 0.504 10.967 1.00 87.81 95 ARG A C 1
ATOM 747 O O . ARG A 1 95 ? -9.647 0.653 10.061 1.00 87.81 95 ARG A O 1
ATOM 754 N N . THR A 1 96 ? -7.585 0.921 10.856 1.00 93.94 96 THR A N 1
ATOM 755 C CA . THR A 1 96 ? -7.030 1.372 9.569 1.00 93.94 96 THR A CA 1
ATOM 756 C C . THR A 1 96 ? -6.378 0.215 8.819 1.00 93.94 96 THR A C 1
ATOM 758 O O . THR A 1 96 ? -5.992 -0.794 9.418 1.00 93.94 96 THR A O 1
ATOM 761 N N . PHE A 1 97 ? -6.230 0.371 7.513 1.00 95.50 97 PHE A N 1
ATOM 762 C CA . PHE A 1 97 ? -5.479 -0.518 6.637 1.00 95.50 97 PHE A CA 1
ATOM 763 C C . PHE A 1 97 ? -4.183 0.162 6.223 1.00 95.50 97 PHE A C 1
ATOM 765 O O . PHE A 1 97 ? -4.073 1.390 6.239 1.00 95.50 97 PHE A O 1
ATOM 772 N N . TRP A 1 98 ? -3.182 -0.630 5.878 1.00 95.81 98 TRP A N 1
ATOM 773 C CA . TRP A 1 98 ? -1.985 -0.137 5.224 1.00 95.81 98 TRP A CA 1
ATOM 774 C C . TRP A 1 98 ? -1.733 -0.9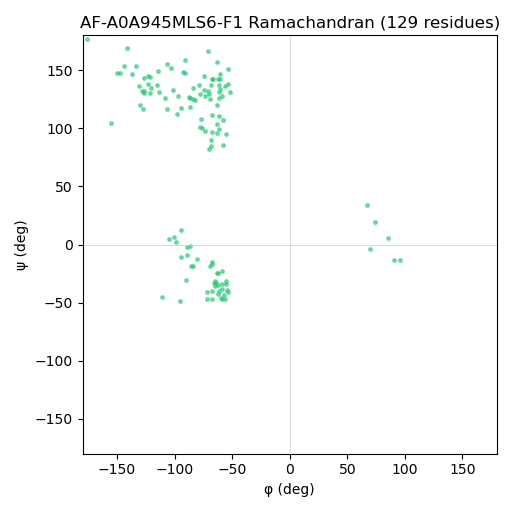28 3.954 1.00 95.81 98 TRP A C 1
ATOM 776 O O . TRP A 1 98 ? -1.954 -2.136 3.915 1.00 95.81 98 TRP A O 1
ATOM 786 N N . TYR A 1 99 ? -1.251 -0.226 2.939 1.00 97.06 99 TYR A N 1
ATOM 787 C CA . TYR A 1 99 ? -0.876 -0.780 1.647 1.00 97.06 99 TYR A CA 1
ATOM 788 C C . TYR A 1 99 ? 0.532 -0.298 1.351 1.00 97.06 99 TYR A C 1
ATOM 790 O O . TYR A 1 99 ? 0.802 0.893 1.475 1.00 97.06 99 TYR A O 1
ATOM 798 N N . THR A 1 100 ? 1.417 -1.196 0.952 1.00 97.69 100 THR A N 1
ATOM 799 C CA . THR A 1 100 ? 2.818 -0.913 0.663 1.00 97.69 100 THR A CA 1
ATOM 800 C C . THR A 1 100 ? 3.159 -1.422 -0.726 1.00 97.69 100 THR A C 1
ATOM 802 O O . THR A 1 100 ? 2.896 -2.582 -1.041 1.00 97.69 100 THR A O 1
ATOM 805 N N . ILE A 1 101 ? 3.790 -0.572 -1.531 1.00 97.94 101 ILE A N 1
ATOM 806 C CA . ILE A 1 101 ? 4.439 -0.969 -2.780 1.00 97.94 101 ILE A CA 1
ATOM 807 C C . ILE A 1 101 ? 5.947 -0.766 -2.685 1.00 97.94 101 ILE A C 1
ATOM 809 O O . ILE A 1 101 ? 6.427 0.163 -2.028 1.00 97.94 101 ILE A O 1
ATOM 813 N N . TRP A 1 102 ? 6.681 -1.612 -3.399 1.00 97.69 102 TRP A N 1
ATOM 814 C CA . TRP A 1 102 ? 8.069 -1.369 -3.772 1.00 97.69 102 TRP A CA 1
ATOM 815 C C . TRP A 1 102 ? 8.096 -1.079 -5.261 1.00 97.69 102 TRP A C 1
ATOM 817 O O . TRP A 1 102 ? 7.558 -1.863 -6.048 1.00 97.69 102 TRP A O 1
ATOM 827 N N . HIS A 1 103 ? 8.679 0.047 -5.650 1.00 96.38 103 HIS A N 1
ATOM 828 C CA . HIS A 1 103 ? 8.690 0.477 -7.039 1.00 96.38 103 HIS A CA 1
ATOM 829 C C . HIS A 1 103 ? 9.994 1.170 -7.410 1.00 96.38 103 HIS A C 1
ATOM 831 O O . HIS A 1 103 ? 10.671 1.760 -6.571 1.00 96.38 103 HIS A O 1
ATOM 837 N N . GLN A 1 104 ? 10.345 1.124 -8.690 1.00 94.69 104 GLN A N 1
ATOM 838 C CA . GLN A 1 104 ? 11.483 1.888 -9.191 1.00 94.69 104 GLN A CA 1
ATOM 839 C C . GLN A 1 104 ? 11.196 3.393 -9.122 1.00 94.69 104 GLN A C 1
ATOM 841 O O . GLN A 1 104 ? 10.072 3.841 -9.373 1.00 94.69 104 GLN A O 1
ATOM 846 N N . SER A 1 105 ? 12.222 4.171 -8.780 1.00 89.00 105 SER A N 1
ATOM 847 C CA . SER A 1 105 ? 12.178 5.633 -8.832 1.00 89.00 105 SER A CA 1
ATOM 848 C C . SER A 1 105 ? 12.112 6.113 -10.283 1.00 89.00 105 SER A C 1
ATOM 850 O O . SER A 1 105 ? 12.857 5.628 -11.134 1.00 89.00 105 SER A O 1
ATOM 852 N N . GLU A 1 106 ? 11.273 7.110 -10.573 1.00 79.62 106 GLU A N 1
ATOM 853 C CA . GLU A 1 106 ? 11.119 7.637 -11.939 1.00 79.62 106 GLU A CA 1
ATOM 854 C C . GLU A 1 106 ? 12.403 8.280 -12.482 1.00 79.62 106 GLU A C 1
ATOM 856 O O . GLU A 1 106 ? 12.687 8.179 -13.672 1.00 79.62 106 GLU A O 1
ATOM 861 N N . GLY A 1 107 ? 13.206 8.896 -11.608 1.00 80.19 107 GLY A N 1
ATOM 862 C CA . GLY A 1 107 ? 14.477 9.531 -11.980 1.00 80.19 107 GLY A CA 1
ATOM 863 C C .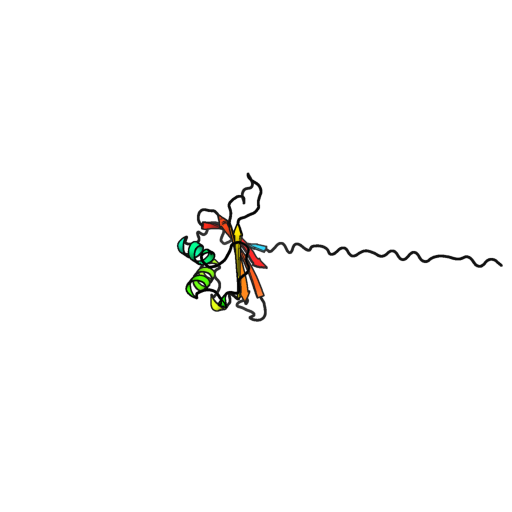 GLY A 1 107 ? 15.697 8.607 -11.923 1.00 80.19 107 GLY A C 1
ATOM 864 O O . GLY A 1 107 ? 16.780 9.010 -12.334 1.00 80.19 107 GLY A O 1
ATOM 865 N N . ASN A 1 108 ? 15.555 7.391 -11.383 1.00 85.44 108 ASN A N 1
ATOM 866 C CA . ASN A 1 108 ? 16.651 6.429 -11.294 1.00 85.44 108 ASN A CA 1
ATOM 867 C C . ASN A 1 108 ? 16.114 4.992 -11.214 1.00 85.44 108 ASN A C 1
ATOM 869 O O . ASN A 1 108 ? 15.675 4.542 -10.156 1.00 85.44 108 ASN A O 1
ATOM 873 N N . SER A 1 109 ? 16.204 4.253 -12.319 1.00 79.50 109 SER A N 1
ATOM 874 C CA . SER A 1 109 ? 15.678 2.888 -12.432 1.00 79.50 109 SER A CA 1
ATOM 875 C C . SER A 1 109 ? 16.408 1.851 -11.570 1.00 79.50 109 SER A C 1
ATOM 877 O O . SER A 1 109 ? 15.870 0.763 -11.352 1.00 79.50 109 SER A O 1
ATOM 879 N N . THR A 1 110 ? 17.602 2.166 -11.055 1.00 85.19 110 THR A N 1
ATOM 880 C CA . THR A 1 110 ? 18.331 1.288 -10.125 1.00 85.19 110 THR A CA 1
ATOM 881 C C . THR A 1 110 ? 17.910 1.501 -8.673 1.00 85.19 110 THR A C 1
ATOM 883 O O . THR A 1 110 ? 18.120 0.621 -7.840 1.00 85.19 110 THR A O 1
ATOM 886 N N . LEU A 1 111 ? 17.273 2.637 -8.366 1.00 89.25 111 LEU A N 1
ATOM 887 C CA . LEU A 1 111 ? 16.794 2.947 -7.027 1.00 89.25 111 LEU A CA 1
ATOM 888 C C . LEU A 1 111 ? 15.397 2.355 -6.815 1.00 89.25 111 LEU A C 1
ATOM 890 O O . LEU A 1 111 ? 14.431 2.753 -7.473 1.00 89.25 111 LEU A O 1
ATOM 894 N N . MET A 1 112 ? 15.288 1.444 -5.850 1.00 93.31 112 MET A N 1
ATOM 895 C CA . MET A 1 112 ? 14.005 0.955 -5.352 1.00 93.31 112 MET A CA 1
ATOM 896 C C . MET A 1 112 ? 13.502 1.881 -4.248 1.00 93.31 112 MET A C 1
ATOM 898 O O . MET A 1 112 ? 14.209 2.112 -3.271 1.00 93.31 112 MET A O 1
ATOM 902 N N . ARG A 1 113 ? 12.277 2.377 -4.391 1.00 94.00 113 ARG A N 1
ATOM 903 C CA . ARG A 1 113 ? 11.553 3.114 -3.357 1.00 94.00 113 ARG A CA 1
ATOM 904 C C . ARG A 1 113 ? 10.508 2.228 -2.719 1.00 94.00 113 ARG A C 1
ATOM 906 O O . ARG A 1 113 ? 9.954 1.333 -3.364 1.00 94.00 113 ARG A O 1
ATOM 913 N N . ARG A 1 114 ? 10.205 2.516 -1.460 1.00 95.50 114 ARG A N 1
ATOM 914 C CA . ARG A 1 114 ? 9.061 1.937 -0.765 1.00 95.50 114 ARG A CA 1
ATOM 915 C C . ARG A 1 114 ? 8.064 3.049 -0.484 1.00 95.50 114 ARG A C 1
ATOM 917 O O . ARG A 1 114 ? 8.426 4.090 0.048 1.00 95.50 114 ARG A O 1
ATOM 924 N N . THR A 1 115 ? 6.795 2.827 -0.798 1.00 95.44 115 THR A N 1
ATOM 925 C CA . THR A 1 115 ? 5.719 3.755 -0.430 1.00 95.44 115 THR A CA 1
ATOM 926 C C . THR A 1 115 ? 4.638 3.004 0.314 1.00 95.44 115 THR A C 1
ATOM 928 O O . THR A 1 115 ? 4.206 1.947 -0.137 1.00 95.44 115 THR A O 1
ATOM 931 N N . THR A 1 116 ? 4.190 3.548 1.444 1.00 96.19 116 THR A N 1
ATOM 932 C CA . THR A 1 116 ? 3.069 3.006 2.215 1.00 96.19 116 THR A CA 1
ATOM 933 C C . THR A 1 116 ? 1.974 4.044 2.346 1.00 96.19 116 THR A C 1
ATOM 935 O O . THR A 1 116 ? 2.233 5.166 2.770 1.00 96.19 116 THR A O 1
ATOM 938 N N . LEU A 1 117 ? 0.745 3.648 2.040 1.00 95.25 117 LEU A N 1
ATOM 939 C CA . LEU A 1 117 ? -0.460 4.409 2.332 1.00 95.25 117 LEU A CA 1
ATOM 940 C C . LEU A 1 117 ? -1.130 3.828 3.570 1.00 95.25 117 LEU A C 1
ATOM 942 O O . LEU A 1 117 ? -1.324 2.616 3.667 1.00 95.25 117 LEU A O 1
ATOM 946 N N . ARG A 1 118 ? -1.513 4.697 4.502 1.00 94.31 118 ARG A N 1
ATOM 947 C CA . ARG A 1 118 ? -2.426 4.385 5.600 1.00 94.31 118 ARG A CA 1
ATOM 948 C C . ARG A 1 118 ? -3.818 4.845 5.199 1.00 94.31 118 ARG A C 1
ATOM 950 O O . ARG A 1 118 ? -3.984 6.001 4.826 1.00 94.31 118 ARG A O 1
ATOM 957 N N . VAL A 1 119 ? -4.808 3.967 5.297 1.00 94.44 119 VAL A N 1
ATOM 958 C CA . VAL A 1 119 ? -6.163 4.219 4.795 1.00 94.44 119 VAL A CA 1
ATOM 959 C C . VAL A 1 119 ? -7.193 3.881 5.871 1.00 94.44 119 VAL A C 1
ATOM 961 O O . VAL A 1 119 ? -7.077 2.874 6.571 1.00 94.44 119 VAL A O 1
ATOM 964 N N . GLY A 1 120 ? -8.191 4.742 6.037 1.00 91.56 120 GLY A N 1
ATOM 965 C CA . GLY A 1 120 ? -9.346 4.503 6.893 1.00 91.56 120 GLY A CA 1
ATOM 966 C C . GLY A 1 120 ? -10.293 3.449 6.318 1.00 91.56 120 GLY A C 1
ATOM 967 O O . GLY A 1 120 ? -10.233 3.093 5.144 1.00 91.56 120 GLY A O 1
ATOM 968 N N . VAL A 1 121 ? -11.223 2.972 7.144 1.00 88.00 121 VAL A N 1
ATOM 969 C CA . VAL A 1 121 ? -12.302 2.052 6.723 1.00 88.00 121 VAL A CA 1
ATOM 970 C C . VAL A 1 121 ? -13.198 2.613 5.614 1.00 88.00 121 VAL A C 1
ATOM 972 O O . VAL A 1 121 ? -13.845 1.855 4.903 1.00 88.00 121 VAL A O 1
ATOM 975 N N . ASP A 1 122 ? -13.251 3.932 5.462 1.00 87.31 122 ASP A N 1
ATOM 976 C CA . ASP A 1 122 ? -14.029 4.642 4.445 1.00 87.31 122 ASP A CA 1
ATOM 977 C C . ASP A 1 122 ? -13.285 4.812 3.104 1.00 87.31 122 ASP A C 1
ATOM 979 O O . ASP A 1 122 ? -13.851 5.370 2.153 1.00 87.31 122 ASP A O 1
ATOM 983 N N . GLY A 1 123 ? -12.040 4.325 3.023 1.00 88.12 123 GLY A N 1
ATOM 984 C CA . GLY A 1 123 ? -11.147 4.474 1.874 1.00 88.12 123 GLY A CA 1
ATOM 985 C C . GLY A 1 123 ? -10.350 5.782 1.872 1.00 88.12 123 GLY A C 1
ATOM 986 O O . GLY A 1 123 ? -9.659 6.070 0.897 1.00 88.12 123 GLY A O 1
ATOM 987 N N . ARG A 1 124 ? -10.435 6.597 2.932 1.00 92.75 124 ARG A N 1
ATOM 988 C CA . ARG A 1 124 ? -9.702 7.864 3.025 1.00 92.75 124 ARG A CA 1
ATOM 989 C C . ARG A 1 124 ? -8.236 7.627 3.378 1.00 92.75 124 ARG A C 1
ATOM 991 O O . ARG A 1 124 ? -7.939 6.960 4.365 1.00 92.75 124 ARG A O 1
ATOM 998 N N . VAL A 1 125 ? -7.318 8.216 2.621 1.00 92.94 125 VAL A N 1
ATOM 999 C CA . VAL A 1 125 ? -5.888 8.236 2.937 1.00 92.94 125 VAL A CA 1
ATOM 1000 C C . VAL A 1 125 ? -5.666 9.116 4.166 1.00 92.94 125 VAL A C 1
ATOM 1002 O O . VAL A 1 125 ? -6.084 10.272 4.215 1.00 92.94 125 VAL A O 1
ATOM 1005 N N . ILE A 1 126 ? -5.024 8.545 5.177 1.00 91.19 126 ILE A N 1
ATOM 1006 C CA . ILE A 1 126 ? -4.689 9.202 6.442 1.00 91.19 126 ILE A CA 1
ATOM 1007 C C . ILE A 1 126 ? -3.258 9.736 6.366 1.00 91.19 126 ILE A C 1
ATOM 1009 O O . ILE A 1 126 ? -3.018 10.902 6.665 1.00 91.19 126 ILE A O 1
ATOM 1013 N N . GLU A 1 127 ? -2.320 8.896 5.926 1.00 90.56 127 GLU A N 1
ATOM 1014 C CA . GLU A 1 127 ? -0.886 9.195 5.864 1.00 90.56 127 GLU A CA 1
ATOM 1015 C C . GLU A 1 127 ? -0.245 8.481 4.668 1.00 90.56 127 GLU A C 1
ATOM 1017 O O . GLU A 1 127 ? -0.639 7.362 4.322 1.00 90.56 127 GLU A O 1
ATOM 1022 N N . LYS A 1 128 ? 0.781 9.100 4.077 1.00 91.75 128 LYS A N 1
ATOM 1023 C CA . LYS A 1 128 ? 1.709 8.466 3.139 1.00 91.75 128 LYS A CA 1
ATOM 1024 C C . LYS A 1 128 ? 3.105 8.456 3.766 1.00 91.75 128 LYS A C 1
ATOM 1026 O O . LYS A 1 128 ? 3.538 9.446 4.345 1.00 91.75 128 LYS A O 1
ATOM 1031 N N . PHE A 1 129 ? 3.812 7.344 3.627 1.00 89.94 129 PHE A N 1
ATOM 1032 C CA . PHE A 1 129 ? 5.204 7.192 4.039 1.00 89.94 129 PHE A CA 1
ATOM 1033 C C . PHE A 1 129 ? 6.041 6.815 2.826 1.00 89.94 129 PHE A C 1
ATOM 1035 O O . PHE A 1 129 ? 5.646 5.922 2.070 1.00 89.94 129 PHE A O 1
ATOM 1042 N N . GLU A 1 130 ? 7.191 7.456 2.663 1.00 89.44 130 GLU A N 1
ATOM 1043 C CA . GLU A 1 130 ? 8.166 7.124 1.626 1.00 89.44 130 GLU A CA 1
ATOM 1044 C C . GLU A 1 130 ? 9.520 6.806 2.276 1.00 89.44 130 GLU A C 1
ATOM 1046 O O . GLU A 1 130 ? 9.920 7.460 3.244 1.00 89.44 130 GLU A O 1
ATOM 1051 N N . TRP A 1 131 ? 10.183 5.760 1.778 1.00 83.62 131 TRP A N 1
ATOM 1052 C CA . TRP A 1 131 ? 11.528 5.340 2.181 1.00 83.62 131 TRP A CA 1
ATOM 1053 C C . TRP A 1 131 ? 12.382 5.071 0.948 1.00 83.62 131 TRP A C 1
ATOM 1055 O O . TRP A 1 131 ? 11.832 4.515 -0.039 1.00 83.62 131 TRP A O 1
#